Protein AF-A0A7V3F688-F1 (afdb_monomer_lite)

Sequence (132 aa):
MDDVTRRLSDMEDRLDRLENLLLDISRKLEARPAEPPQETVEGIKRWVTDFVALRLQQLVPERCEHPPEADAADGPYLEGTDVRCTEEVVHRVKRIPIPFVRQMVIQKVAEAARQDGVGRVDVAFFEKAATF

pLDDT: mean 86.23, std 12.74, range [46.78, 98.12]

Secondary structure (DSSP, 8-state):
-HHHHHHHHHHHHHHHHHHHHHHHHHHHHHTS-SS--HHHHHHHHHHHHHHHHHHHHHHS-S---PPP---GGG-PBPTTSS-BB-HHHHHHHHT--SHHHHHHHHHHHHHHHHHTT-SSB-HHHHHHHH--

Structure (mmCIF, N/CA/C/O backbone):
data_AF-A0A7V3F688-F1
#
_entry.id   AF-A0A7V3F688-F1
#
loop_
_atom_site.group_PDB
_atom_site.id
_atom_site.type_symbol
_atom_site.label_atom_id
_atom_site.label_alt_id
_atom_site.label_comp_id
_atom_site.label_asym_id
_atom_site.label_entity_id
_atom_site.label_seq_id
_atom_site.pdbx_PDB_ins_code
_atom_site.Cartn_x
_atom_site.Cartn_y
_atom_site.Cartn_z
_atom_site.occupancy
_atom_site.B_iso_or_equiv
_atom_site.auth_seq_id
_atom_site.auth_comp_id
_atom_site.auth_asym_id
_atom_site.auth_atom_id
_atom_site.pdbx_PDB_model_num
ATOM 1 N N . MET A 1 1 ? 58.482 -1.191 -36.844 1.00 61.50 1 MET A N 1
ATOM 2 C CA . MET A 1 1 ? 57.449 -0.134 -36.918 1.00 61.50 1 MET A CA 1
ATOM 3 C C . MET A 1 1 ? 56.091 -0.736 -37.250 1.00 61.50 1 MET A C 1
ATOM 5 O O . MET A 1 1 ? 55.132 -0.393 -36.580 1.00 61.50 1 MET A O 1
ATOM 9 N N . ASP A 1 2 ? 56.030 -1.701 -38.166 1.00 79.12 2 ASP A N 1
ATOM 10 C CA . ASP A 1 2 ? 54.775 -2.271 -38.686 1.00 79.12 2 ASP A CA 1
ATOM 11 C C . ASP A 1 2 ? 53.861 -2.956 -37.650 1.00 79.12 2 ASP A C 1
ATOM 13 O O . ASP A 1 2 ? 52.642 -2.844 -37.747 1.00 79.12 2 ASP A O 1
ATOM 17 N N . ASP A 1 3 ? 54.414 -3.612 -36.620 1.00 88.94 3 ASP A N 1
ATOM 18 C CA . ASP A 1 3 ? 53.612 -4.229 -35.543 1.00 88.94 3 ASP A CA 1
ATOM 19 C C . ASP A 1 3 ? 52.851 -3.188 -34.707 1.00 88.94 3 ASP A C 1
ATOM 21 O O . ASP A 1 3 ? 51.682 -3.370 -34.369 1.00 88.94 3 ASP A O 1
ATOM 25 N N . VAL A 1 4 ? 53.492 -2.049 -34.429 1.00 93.12 4 VAL A N 1
ATOM 26 C CA . VAL A 1 4 ? 52.873 -0.955 -33.672 1.00 93.12 4 VAL A CA 1
ATOM 27 C C . VAL A 1 4 ? 51.745 -0.332 -34.488 1.00 93.12 4 VAL A C 1
ATOM 29 O O . VAL A 1 4 ? 50.658 -0.137 -33.955 1.00 93.12 4 VAL A O 1
ATOM 32 N N . THR A 1 5 ? 51.959 -0.098 -35.785 1.00 94.69 5 THR A N 1
ATOM 33 C CA . THR A 1 5 ? 50.929 0.431 -36.692 1.00 94.69 5 THR A CA 1
ATOM 34 C C . THR A 1 5 ? 49.740 -0.521 -36.820 1.00 94.69 5 THR A C 1
ATOM 36 O O . THR A 1 5 ? 48.593 -0.087 -36.761 1.00 94.69 5 THR A O 1
ATOM 39 N N . ARG A 1 6 ? 49.991 -1.833 -36.917 1.00 93.56 6 ARG A N 1
ATOM 40 C CA . ARG A 1 6 ? 48.934 -2.851 -36.962 1.00 93.56 6 ARG A CA 1
ATOM 41 C C . ARG A 1 6 ? 48.110 -2.881 -35.675 1.00 93.56 6 ARG A C 1
ATOM 43 O O . ARG A 1 6 ? 46.888 -2.971 -35.734 1.00 93.56 6 ARG A O 1
ATOM 50 N N . ARG A 1 7 ? 48.767 -2.815 -34.514 1.00 95.00 7 ARG A N 1
ATOM 51 C CA . ARG A 1 7 ? 48.087 -2.784 -33.211 1.00 95.00 7 ARG A CA 1
ATOM 52 C C . ARG A 1 7 ? 47.286 -1.502 -33.013 1.00 95.00 7 ARG A C 1
ATOM 54 O O . ARG A 1 7 ? 46.213 -1.565 -32.427 1.00 95.00 7 ARG A O 1
ATOM 61 N N . LEU A 1 8 ? 47.792 -0.370 -33.504 1.00 96.19 8 LEU A N 1
ATOM 62 C CA . LEU A 1 8 ? 47.074 0.901 -33.468 1.00 96.19 8 LEU A CA 1
ATOM 63 C C . LEU A 1 8 ? 45.790 0.823 -34.305 1.00 96.19 8 LEU A C 1
ATOM 65 O O . LEU A 1 8 ? 44.722 1.124 -33.792 1.00 96.19 8 LEU A O 1
ATOM 69 N N . SER A 1 9 ? 45.888 0.305 -35.532 1.00 95.50 9 SER A N 1
ATOM 70 C CA . SER A 1 9 ? 44.741 0.133 -36.431 1.00 95.50 9 SER A CA 1
ATOM 71 C C . SER A 1 9 ? 43.690 -0.841 -35.877 1.00 95.50 9 SER A C 1
ATOM 73 O O . SER A 1 9 ? 42.502 -0.548 -35.939 1.00 95.50 9 SER A O 1
ATOM 75 N N . ASP A 1 10 ? 44.092 -1.958 -35.254 1.00 97.19 10 ASP A N 1
ATOM 76 C CA . ASP A 1 10 ? 43.136 -2.854 -34.575 1.00 97.19 10 ASP A CA 1
ATOM 77 C C . ASP A 1 10 ? 42.437 -2.162 -33.391 1.00 97.19 10 ASP A C 1
ATOM 79 O O . ASP A 1 10 ? 41.248 -2.374 -33.144 1.00 97.19 10 ASP A O 1
ATOM 83 N N . MET A 1 11 ? 43.163 -1.322 -32.646 1.00 97.31 11 MET A N 1
ATOM 84 C CA . MET A 1 11 ? 42.577 -0.548 -31.553 1.00 97.31 11 MET A CA 1
ATOM 85 C C . MET A 1 11 ? 41.602 0.518 -32.056 1.00 97.31 11 MET A C 1
ATOM 87 O O . MET A 1 11 ? 40.540 0.660 -31.454 1.00 97.31 11 MET A O 1
ATOM 91 N N . GLU A 1 12 ? 41.923 1.214 -33.145 1.00 97.19 12 GLU A N 1
ATOM 92 C CA . GLU A 1 12 ? 41.034 2.176 -33.810 1.00 97.19 12 GLU A CA 1
ATOM 93 C C . GLU A 1 12 ? 39.741 1.489 -34.270 1.00 97.19 12 GLU A C 1
ATOM 95 O O . GLU A 1 12 ? 38.658 1.879 -33.838 1.00 97.19 12 GLU A O 1
ATOM 100 N N . ASP A 1 13 ? 39.837 0.358 -34.975 1.00 97.81 13 ASP A N 1
ATOM 101 C CA . ASP A 1 13 ? 38.666 -0.418 -35.407 1.00 97.81 13 ASP A CA 1
ATOM 102 C C . ASP A 1 13 ? 37.785 -0.872 -34.227 1.00 97.81 13 ASP A C 1
ATOM 104 O O . ASP A 1 13 ? 36.559 -0.995 -34.327 1.00 97.81 13 ASP A O 1
ATOM 108 N N . ARG A 1 14 ? 38.404 -1.208 -33.090 1.00 97.69 14 ARG A N 1
ATOM 109 C CA . ARG A 1 14 ? 37.681 -1.607 -31.874 1.00 97.69 14 ARG A CA 1
ATOM 110 C C . ARG A 1 14 ? 37.012 -0.419 -31.195 1.00 97.69 14 ARG A C 1
ATOM 112 O O . ARG A 1 14 ? 35.910 -0.598 -30.675 1.00 97.69 14 ARG A O 1
ATOM 119 N N . LEU A 1 15 ? 37.656 0.744 -31.186 1.00 98.00 15 LEU A N 1
ATOM 120 C CA . LEU A 1 15 ? 37.085 1.979 -30.658 1.00 98.00 15 LEU A CA 1
ATOM 121 C C . LEU A 1 15 ? 35.888 2.416 -31.500 1.00 98.00 15 LEU A C 1
ATOM 123 O O . LEU A 1 15 ? 34.823 2.629 -30.926 1.00 98.00 15 LEU A O 1
ATOM 127 N N . ASP A 1 16 ? 36.002 2.386 -32.826 1.00 97.94 16 ASP A N 1
ATOM 128 C CA . ASP A 1 16 ? 34.902 2.706 -33.741 1.00 97.94 16 ASP A CA 1
ATOM 129 C C . ASP A 1 16 ? 33.698 1.782 -33.519 1.00 97.94 16 ASP A C 1
ATOM 131 O O . ASP A 1 16 ? 32.541 2.210 -33.491 1.00 97.94 16 ASP A O 1
ATOM 135 N N . ARG A 1 17 ? 33.939 0.482 -33.309 1.00 97.75 17 ARG A N 1
ATOM 136 C CA . ARG A 1 17 ? 32.865 -0.470 -32.980 1.00 97.75 17 ARG A CA 1
ATOM 137 C C . ARG A 1 17 ? 32.192 -0.151 -31.647 1.00 97.75 17 ARG A C 1
ATOM 139 O O . ARG A 1 17 ? 30.968 -0.245 -31.553 1.00 97.75 17 ARG A O 1
ATOM 146 N N . LEU A 1 18 ? 32.969 0.195 -30.621 1.00 98.12 18 LEU A N 1
ATOM 147 C CA . LEU A 1 18 ? 32.430 0.545 -29.306 1.00 98.12 18 LEU A CA 1
ATOM 148 C C . LEU A 1 18 ? 31.652 1.857 -29.345 1.00 98.12 18 LEU A C 1
ATOM 150 O O . LEU A 1 18 ? 30.573 1.923 -28.765 1.00 98.12 18 LEU A O 1
ATOM 154 N N . GLU A 1 19 ? 32.153 2.865 -30.052 1.00 98.06 19 GLU A N 1
ATOM 155 C CA . GLU A 1 19 ? 31.466 4.141 -30.233 1.00 98.06 19 GLU A CA 1
ATOM 156 C C . GLU A 1 19 ? 30.111 3.936 -30.914 1.00 98.06 19 GLU A C 1
ATOM 158 O O . GLU A 1 19 ? 29.081 4.367 -30.395 1.00 98.06 19 GLU A O 1
ATOM 163 N N . ASN A 1 20 ? 30.079 3.176 -32.010 1.00 98.00 20 ASN A N 1
ATOM 164 C CA . ASN A 1 20 ? 28.834 2.859 -32.706 1.00 98.00 20 ASN A CA 1
ATOM 165 C C . ASN A 1 20 ? 27.833 2.109 -31.815 1.00 98.00 20 ASN A C 1
ATOM 167 O O . ASN A 1 20 ? 26.631 2.386 -31.855 1.00 98.00 20 ASN A O 1
ATOM 171 N N . LEU A 1 21 ? 28.316 1.180 -30.987 1.00 98.12 21 LEU A N 1
ATOM 172 C CA . LEU A 1 21 ? 27.479 0.427 -30.057 1.00 98.12 21 LEU A CA 1
ATOM 173 C C . LEU A 1 21 ? 26.940 1.323 -28.935 1.00 98.12 21 LEU A C 1
ATOM 175 O O . LEU A 1 21 ? 25.764 1.229 -28.589 1.00 98.12 21 LEU A O 1
ATOM 179 N N . LEU A 1 22 ? 27.760 2.227 -28.397 1.00 97.50 22 LEU A N 1
ATOM 180 C CA . LEU A 1 22 ? 27.330 3.193 -27.387 1.00 97.50 22 LEU A CA 1
ATOM 181 C C . LEU A 1 22 ? 26.293 4.169 -27.948 1.00 97.50 22 LEU A C 1
ATOM 183 O O . LEU A 1 22 ? 25.280 4.411 -27.296 1.00 97.50 22 LEU A O 1
ATOM 187 N N . LEU A 1 23 ? 26.489 4.669 -29.169 1.00 97.31 23 LEU A N 1
ATOM 188 C CA . LEU A 1 23 ? 25.520 5.531 -29.850 1.00 97.31 23 LEU A CA 1
ATOM 189 C C . LEU A 1 23 ? 24.200 4.805 -30.141 1.00 97.31 23 LEU A C 1
ATOM 191 O O . LEU A 1 23 ? 23.128 5.408 -30.080 1.00 97.31 23 LEU A O 1
ATOM 195 N N . ASP A 1 24 ? 24.246 3.516 -30.473 1.00 97.06 24 ASP A N 1
ATOM 196 C CA . ASP A 1 24 ? 23.046 2.693 -30.644 1.00 97.06 24 ASP A CA 1
ATOM 197 C C . ASP A 1 24 ? 22.304 2.470 -29.316 1.00 97.06 24 ASP A C 1
ATOM 199 O O . ASP A 1 24 ? 21.087 2.646 -29.252 1.00 97.06 24 ASP A O 1
ATOM 203 N N . ILE A 1 25 ? 23.024 2.164 -28.232 1.00 96.44 25 ILE A N 1
ATOM 204 C CA . ILE A 1 25 ? 22.427 2.016 -26.897 1.00 96.44 25 ILE A CA 1
ATOM 205 C C . ILE A 1 25 ? 21.836 3.341 -26.410 1.00 96.44 25 ILE A C 1
ATOM 207 O O . ILE A 1 25 ? 20.708 3.337 -25.921 1.00 96.44 25 ILE A O 1
ATOM 211 N N . SER A 1 26 ? 22.546 4.464 -26.576 1.00 94.62 26 SER A N 1
ATOM 212 C CA . SER A 1 26 ? 22.049 5.790 -26.181 1.00 94.62 26 SER A CA 1
ATOM 213 C C . SER A 1 26 ? 20.735 6.095 -26.884 1.00 94.62 26 SER A C 1
ATOM 215 O O . SER A 1 26 ? 19.734 6.365 -26.226 1.00 94.62 26 SER A O 1
ATOM 217 N N . ARG A 1 27 ? 20.690 5.921 -28.212 1.00 94.94 27 ARG A N 1
ATOM 218 C CA . ARG A 1 27 ? 19.465 6.135 -28.993 1.00 94.94 27 ARG A CA 1
ATOM 219 C C . ARG A 1 27 ? 18.327 5.221 -28.549 1.00 94.94 27 ARG A C 1
ATOM 221 O O . ARG A 1 27 ? 17.191 5.670 -28.467 1.00 94.94 27 ARG A O 1
ATOM 228 N N . LYS A 1 28 ? 18.606 3.952 -28.239 1.00 93.44 28 LYS A N 1
ATOM 229 C CA . LYS A 1 28 ? 17.589 3.009 -27.740 1.00 93.44 28 LYS A CA 1
ATOM 230 C C . LYS A 1 28 ? 17.061 3.384 -26.357 1.00 93.44 28 LYS A C 1
ATOM 232 O O . LYS A 1 28 ? 15.881 3.175 -26.089 1.00 93.44 28 LYS A O 1
ATOM 237 N N . LEU A 1 29 ? 17.916 3.917 -25.486 1.00 89.19 29 LEU A N 1
ATOM 238 C CA . LEU A 1 29 ? 17.524 4.394 -24.162 1.00 89.19 29 LEU A CA 1
ATOM 239 C C . LEU A 1 29 ? 16.717 5.693 -24.248 1.00 89.19 29 LEU A C 1
ATOM 241 O O . LEU A 1 29 ? 15.707 5.806 -23.565 1.00 89.19 29 LEU A O 1
ATOM 245 N N . GLU A 1 30 ? 17.110 6.624 -25.115 1.00 88.69 30 GLU A N 1
ATOM 246 C CA . GLU A 1 30 ? 16.381 7.874 -25.374 1.00 88.69 30 GLU A CA 1
ATOM 247 C C . GLU A 1 30 ? 15.027 7.630 -26.051 1.00 88.69 30 GLU A C 1
ATOM 249 O O . GLU A 1 30 ? 14.046 8.300 -25.742 1.00 88.69 30 GLU A O 1
ATOM 254 N N . ALA A 1 31 ? 14.949 6.644 -26.949 1.00 86.38 31 ALA A N 1
ATOM 255 C CA . ALA A 1 31 ? 13.709 6.255 -27.617 1.00 86.38 31 ALA A CA 1
ATOM 256 C C . ALA A 1 31 ? 12.758 5.451 -26.715 1.00 86.38 31 ALA A C 1
ATOM 258 O O . ALA A 1 31 ? 11.614 5.192 -27.099 1.00 86.38 31 ALA A O 1
ATOM 259 N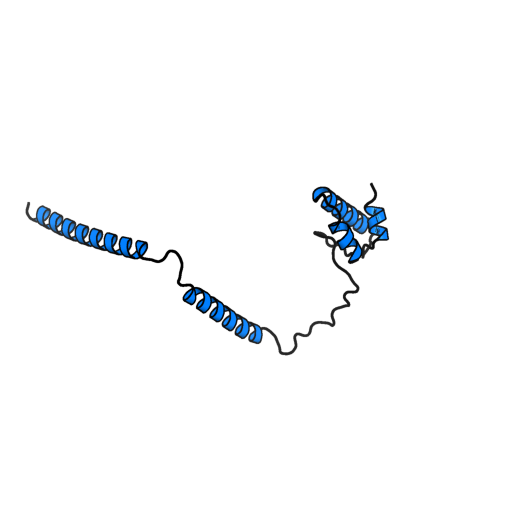 N . ARG A 1 32 ? 13.209 5.019 -25.529 1.00 81.00 32 ARG A N 1
ATOM 260 C CA . ARG A 1 32 ? 12.354 4.301 -24.587 1.00 81.00 32 ARG A CA 1
ATOM 261 C C . ARG A 1 32 ? 11.320 5.283 -24.021 1.00 81.00 32 ARG A C 1
ATOM 263 O O . ARG A 1 32 ? 11.707 6.310 -23.468 1.00 81.00 32 ARG A O 1
ATOM 270 N N . PRO A 1 33 ? 10.015 4.977 -24.101 1.00 75.56 33 PRO A N 1
ATOM 271 C CA . PRO A 1 33 ? 9.003 5.840 -23.510 1.00 75.56 33 PRO A CA 1
ATOM 272 C C . PRO A 1 33 ? 9.223 5.940 -21.993 1.00 75.56 33 PRO A C 1
ATOM 274 O O . PRO A 1 33 ? 9.496 4.934 -21.331 1.00 75.56 33 PRO A O 1
ATOM 277 N N . ALA A 1 34 ? 9.127 7.164 -21.462 1.00 74.44 34 ALA A N 1
ATOM 278 C CA . ALA A 1 34 ? 9.343 7.471 -20.045 1.00 74.44 34 ALA A CA 1
ATOM 279 C C . ALA A 1 34 ? 8.386 6.698 -19.123 1.00 74.44 34 ALA A C 1
ATOM 281 O O . ALA A 1 34 ? 8.737 6.366 -17.993 1.00 74.44 34 ALA A O 1
ATOM 28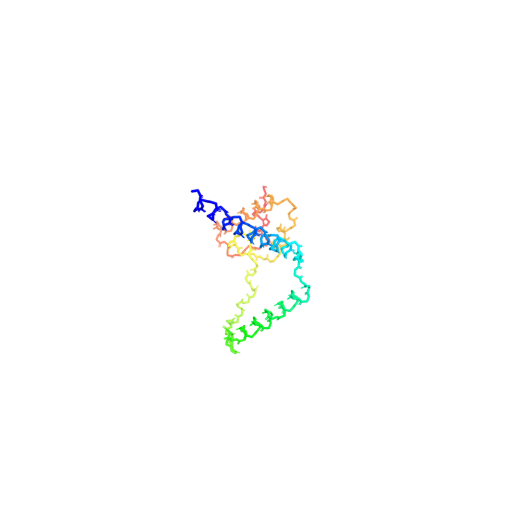2 N N . GLU A 1 35 ? 7.205 6.356 -19.639 1.00 78.69 35 GLU A N 1
ATOM 283 C CA . GLU A 1 35 ? 6.210 5.543 -18.957 1.00 78.69 35 GLU A CA 1
ATOM 284 C C . GLU A 1 35 ? 5.859 4.309 -19.800 1.00 78.69 35 GLU A C 1
ATOM 286 O O . GLU A 1 35 ? 5.808 4.385 -21.033 1.00 78.69 35 GLU A O 1
ATOM 291 N N . PRO A 1 36 ? 5.633 3.147 -19.162 1.00 81.56 36 PRO A N 1
ATOM 292 C CA . PRO A 1 36 ? 5.137 1.976 -19.867 1.00 81.56 36 PRO A CA 1
ATOM 293 C C . PRO A 1 36 ? 3.757 2.272 -20.480 1.00 81.56 36 PRO A C 1
ATOM 295 O O . PRO A 1 36 ? 2.984 3.038 -19.902 1.00 81.56 36 PRO A O 1
ATOM 298 N N . PRO A 1 37 ? 3.400 1.634 -21.609 1.00 88.00 37 PRO A N 1
ATOM 299 C CA . PRO A 1 37 ? 2.064 1.755 -22.175 1.00 88.00 37 PRO A CA 1
ATOM 300 C C . PRO A 1 37 ? 0.997 1.440 -21.126 1.00 88.00 37 PRO A C 1
ATOM 302 O O . PRO A 1 37 ? 1.107 0.450 -20.397 1.00 88.00 37 PRO A O 1
ATOM 305 N N . GLN A 1 38 ? -0.051 2.260 -21.067 1.00 87.50 38 GLN A N 1
ATOM 306 C CA . GLN A 1 38 ? -1.125 2.103 -20.084 1.00 87.50 38 GLN A CA 1
ATOM 307 C C . GLN A 1 38 ? -1.792 0.721 -20.179 1.00 87.50 38 GLN A C 1
ATOM 309 O O . GLN A 1 38 ? -2.138 0.129 -19.162 1.00 87.50 38 GLN A O 1
ATOM 314 N N . GLU A 1 39 ? -1.869 0.153 -21.384 1.00 90.38 39 GLU A N 1
ATOM 315 C CA . GLU A 1 39 ? -2.330 -1.218 -21.622 1.00 90.38 39 GLU A CA 1
ATOM 316 C C . GLU A 1 39 ? -1.491 -2.267 -20.872 1.00 90.38 39 GLU A C 1
ATOM 318 O O . GLU A 1 39 ? -2.045 -3.182 -20.263 1.00 90.38 39 GLU A O 1
ATOM 323 N N . THR A 1 40 ? -0.164 -2.110 -20.840 1.00 91.19 40 THR A N 1
ATOM 324 C CA . THR A 1 40 ? 0.737 -2.994 -20.087 1.00 91.19 40 THR A CA 1
ATOM 325 C C . THR A 1 40 ? 0.474 -2.891 -18.588 1.00 91.19 40 THR A C 1
ATOM 327 O O . THR A 1 40 ? 0.432 -3.906 -17.895 1.00 91.19 40 THR A O 1
ATOM 330 N N . VAL A 1 41 ? 0.266 -1.673 -18.080 1.00 92.94 41 VAL A N 1
ATOM 331 C CA . VAL A 1 41 ? -0.024 -1.434 -16.658 1.00 92.94 41 VAL A CA 1
ATOM 332 C C . VAL A 1 41 ? -1.352 -2.076 -16.256 1.00 92.94 41 VAL A C 1
ATOM 334 O O . VAL A 1 41 ? -1.410 -2.787 -15.254 1.00 92.94 41 VAL A O 1
ATOM 337 N N . GLU A 1 42 ? -2.405 -1.877 -17.047 1.00 94.50 42 GLU A N 1
ATOM 338 C CA . GLU A 1 42 ? -3.717 -2.480 -16.792 1.00 94.50 42 GLU A CA 1
ATOM 339 C C . GLU A 1 42 ? -3.687 -4.008 -16.937 1.00 94.50 42 GLU A C 1
ATOM 341 O O . GLU A 1 42 ? -4.290 -4.726 -16.135 1.00 94.50 42 GLU A O 1
ATOM 346 N N . GLY A 1 43 ? -2.909 -4.528 -17.890 1.00 96.06 43 GLY A N 1
ATOM 347 C CA . GLY A 1 43 ? -2.657 -5.960 -18.033 1.00 96.06 43 GLY A CA 1
ATOM 348 C C . GLY A 1 43 ? -2.013 -6.572 -16.787 1.00 96.06 43 GLY A C 1
ATOM 349 O O . GLY A 1 43 ? -2.475 -7.609 -16.309 1.00 96.06 43 GLY A O 1
ATOM 350 N N . ILE A 1 44 ? -0.999 -5.905 -16.223 1.00 95.19 44 ILE A N 1
ATOM 351 C CA . ILE A 1 44 ? -0.332 -6.340 -14.987 1.00 95.19 44 ILE A CA 1
ATOM 352 C C . ILE A 1 44 ? -1.295 -6.284 -13.802 1.00 95.19 44 ILE A C 1
ATOM 354 O O . ILE A 1 44 ? -1.368 -7.250 -13.048 1.00 95.19 44 ILE A O 1
ATOM 358 N N . LYS A 1 45 ? -2.056 -5.194 -13.638 1.00 95.38 45 LYS A N 1
ATOM 359 C CA . LYS A 1 45 ? -3.037 -5.071 -12.547 1.00 95.38 45 LYS A CA 1
ATOM 360 C C . LYS A 1 45 ? -4.033 -6.221 -12.570 1.00 95.38 45 LYS A C 1
ATOM 362 O O . LYS A 1 45 ? -4.189 -6.897 -11.559 1.00 95.38 45 LYS A O 1
ATOM 367 N N . ARG A 1 46 ? -4.638 -6.483 -13.733 1.00 96.62 46 ARG A N 1
ATOM 368 C CA . ARG A 1 46 ? -5.580 -7.593 -13.912 1.00 96.62 46 ARG A CA 1
ATOM 369 C C . ARG A 1 46 ? -4.941 -8.930 -13.551 1.00 96.62 46 ARG A C 1
ATOM 371 O O . ARG A 1 46 ? -5.508 -9.677 -12.766 1.00 96.62 46 ARG A O 1
ATOM 378 N N . TRP A 1 47 ? -3.736 -9.192 -14.055 1.00 97.38 47 TRP A N 1
ATOM 379 C CA . TRP A 1 47 ? -3.024 -10.431 -13.752 1.00 97.38 47 TRP A CA 1
ATOM 380 C C . TRP A 1 47 ? -2.743 -10.603 -12.251 1.00 97.38 47 TRP A C 1
ATOM 382 O O . TRP A 1 47 ? -2.965 -11.684 -11.709 1.00 97.38 47 TRP A O 1
ATOM 392 N N . VAL A 1 48 ? -2.301 -9.545 -11.561 1.00 97.31 48 VAL A N 1
ATOM 393 C CA . VAL A 1 48 ? -2.074 -9.581 -10.107 1.00 97.31 48 VAL A CA 1
ATOM 394 C C . VAL A 1 48 ? -3.381 -9.843 -9.366 1.00 97.31 48 VAL A C 1
ATOM 396 O O . VAL A 1 48 ? -3.402 -10.671 -8.458 1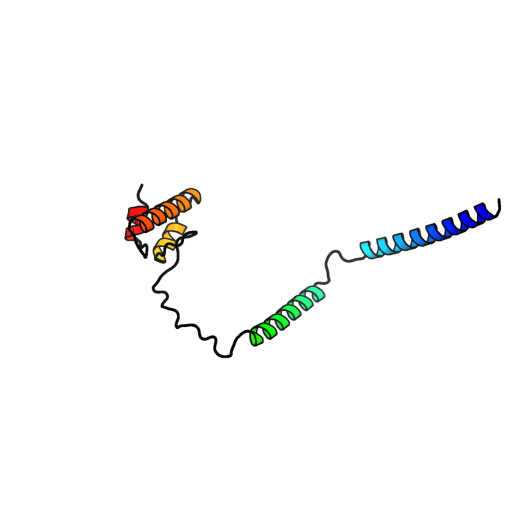.00 97.31 48 VAL A O 1
ATOM 399 N N . THR A 1 49 ? -4.470 -9.176 -9.752 1.00 96.06 49 THR A N 1
ATOM 400 C CA . THR A 1 49 ? -5.791 -9.387 -9.150 1.00 96.06 49 THR A CA 1
ATOM 401 C C . THR A 1 49 ? -6.247 -10.834 -9.305 1.00 96.06 49 THR A C 1
ATOM 403 O O . THR A 1 49 ? -6.609 -11.457 -8.308 1.00 96.06 49 THR A O 1
ATOM 406 N N . ASP A 1 50 ? -6.157 -11.394 -10.512 1.00 93.94 50 ASP A N 1
ATOM 407 C CA . ASP A 1 50 ? -6.553 -12.776 -10.793 1.00 93.94 50 ASP A CA 1
ATOM 408 C C . ASP A 1 50 ? -5.693 -13.775 -10.004 1.00 93.94 50 ASP A C 1
ATOM 410 O O . ASP A 1 50 ? -6.203 -14.720 -9.397 1.00 93.94 50 ASP A O 1
ATOM 414 N N . PHE A 1 51 ? -4.379 -13.543 -9.955 1.00 93.94 51 PHE A N 1
ATOM 415 C CA . PHE A 1 51 ? -3.443 -14.387 -9.219 1.00 93.94 51 PHE A CA 1
ATOM 416 C C . PHE A 1 51 ? -3.702 -14.364 -7.708 1.00 93.94 51 PHE A C 1
ATOM 418 O O . PHE A 1 51 ? -3.742 -15.418 -7.070 1.00 93.94 51 PHE A O 1
ATOM 425 N N . VAL A 1 52 ? -3.889 -13.179 -7.121 1.00 93.69 52 VAL A N 1
ATOM 426 C CA . VAL A 1 52 ? -4.172 -13.035 -5.687 1.00 93.69 52 VAL A CA 1
ATOM 427 C C . VAL A 1 52 ? -5.531 -13.640 -5.348 1.00 93.69 52 VAL A C 1
ATOM 429 O O . VAL A 1 52 ? -5.624 -14.369 -4.364 1.00 93.69 52 VAL A O 1
ATOM 432 N N . ALA A 1 53 ? -6.560 -13.421 -6.171 1.00 87.62 53 ALA A N 1
ATOM 433 C CA . ALA A 1 53 ? -7.874 -14.028 -5.978 1.00 87.62 53 ALA A CA 1
ATOM 434 C C . ALA A 1 53 ? -7.793 -15.564 -5.965 1.00 87.62 53 ALA A C 1
ATOM 436 O O . ALA A 1 53 ? -8.293 -16.200 -5.036 1.00 87.62 53 ALA A O 1
ATOM 437 N N . LEU A 1 54 ? -7.086 -16.154 -6.935 1.00 88.25 54 LEU A N 1
ATOM 438 C CA . LEU A 1 54 ? -6.853 -17.598 -6.995 1.00 88.25 54 LEU A CA 1
ATOM 439 C C . LEU A 1 54 ? -6.101 -18.112 -5.759 1.00 88.25 54 LEU A C 1
ATOM 441 O O . LEU A 1 54 ? -6.411 -19.179 -5.232 1.00 88.25 54 LEU A O 1
ATOM 445 N N . ARG A 1 55 ? -5.097 -17.370 -5.282 1.00 84.94 55 ARG A N 1
ATOM 446 C CA . ARG A 1 55 ? -4.301 -17.769 -4.114 1.00 84.94 55 ARG A CA 1
ATOM 447 C C . ARG A 1 55 ? -5.055 -17.636 -2.798 1.00 84.94 55 ARG A C 1
ATOM 449 O O . ARG A 1 55 ? -4.897 -18.499 -1.942 1.00 84.94 55 ARG A O 1
ATOM 456 N N . LEU A 1 56 ? -5.885 -16.611 -2.636 1.00 79.31 56 LEU A N 1
ATOM 457 C CA . LEU A 1 56 ? -6.711 -16.440 -1.440 1.00 79.31 56 LEU A CA 1
ATOM 458 C C . LEU A 1 56 ? -7.710 -17.590 -1.283 1.00 79.31 56 LEU A C 1
ATOM 460 O O . LEU A 1 56 ? -7.871 -18.097 -0.178 1.00 79.31 56 LEU A O 1
ATOM 464 N N . GLN A 1 57 ? -8.289 -18.077 -2.385 1.00 70.81 57 GLN A N 1
ATOM 465 C CA . GLN A 1 57 ? -9.154 -19.265 -2.370 1.00 70.81 57 GLN A CA 1
ATOM 466 C C . GLN A 1 57 ? -8.429 -20.528 -1.878 1.00 70.81 57 GLN A C 1
ATOM 468 O O . GLN A 1 57 ? -9.057 -21.418 -1.321 1.00 70.81 57 GLN A O 1
ATOM 473 N N . GLN A 1 58 ? -7.107 -20.614 -2.053 1.00 69.06 58 GLN A N 1
ATOM 474 C CA . GLN A 1 58 ? -6.302 -21.757 -1.602 1.00 69.06 58 GLN A CA 1
ATOM 475 C C . GLN A 1 58 ? -5.863 -21.651 -0.134 1.00 69.06 58 GLN A C 1
ATOM 477 O O . GLN A 1 58 ? -5.443 -22.650 0.445 1.00 69.06 58 GLN A O 1
ATOM 482 N N . LEU A 1 59 ? -5.909 -20.451 0.454 1.00 67.31 59 LEU A N 1
ATOM 483 C CA . LEU A 1 59 ? -5.435 -20.179 1.815 1.00 67.31 59 LEU A CA 1
ATOM 484 C C . LEU A 1 59 ? -6.564 -20.149 2.854 1.00 67.31 59 LEU A C 1
ATOM 486 O O . LEU A 1 59 ? -6.279 -20.123 4.050 1.00 67.31 59 LEU A O 1
ATOM 490 N N . VAL A 1 60 ? -7.827 -20.172 2.419 1.00 59.12 60 VAL A N 1
ATOM 491 C CA . VAL A 1 60 ? -8.999 -20.164 3.299 1.00 59.12 60 VAL A CA 1
ATOM 492 C C . VAL A 1 60 ? -9.643 -21.553 3.282 1.00 59.12 60 VAL A C 1
ATOM 494 O O . VAL A 1 60 ? -10.155 -21.970 2.245 1.00 59.12 60 VAL A O 1
ATOM 497 N N . PRO A 1 61 ? -9.639 -22.298 4.401 1.00 65.00 61 PRO A N 1
ATOM 498 C CA . PRO A 1 61 ? -10.490 -23.474 4.538 1.00 65.00 61 PRO A CA 1
ATOM 499 C C . PRO A 1 61 ? -11.960 -23.081 4.317 1.00 65.00 61 PRO A C 1
ATOM 501 O O . PRO A 1 61 ? -12.374 -22.028 4.795 1.00 65.00 61 PRO A O 1
ATOM 504 N N . GLU A 1 62 ? -12.768 -23.947 3.691 1.00 61.91 62 GLU A N 1
ATOM 505 C CA . GLU A 1 62 ? -14.227 -23.780 3.453 1.00 61.91 62 GLU A CA 1
ATOM 506 C C . GLU A 1 62 ? -15.040 -23.368 4.704 1.00 61.91 62 GLU A C 1
ATOM 508 O O . GLU A 1 62 ? -16.193 -22.951 4.616 1.00 61.91 62 GLU A O 1
ATOM 513 N N . ARG A 1 63 ? -14.443 -23.482 5.896 1.00 55.00 63 ARG A N 1
ATOM 514 C CA . ARG A 1 63 ? -14.937 -22.920 7.150 1.00 55.00 63 ARG A CA 1
ATOM 515 C C . ARG A 1 63 ? -13.779 -22.248 7.878 1.00 55.00 63 ARG A C 1
ATOM 517 O O . ARG A 1 63 ? -13.037 -22.903 8.606 1.00 55.00 63 ARG A O 1
ATOM 524 N N . CYS A 1 64 ? -13.620 -20.943 7.685 1.00 62.44 64 CYS A N 1
ATOM 525 C CA . CYS A 1 64 ? -12.892 -20.137 8.655 1.00 62.44 64 CYS A CA 1
ATOM 526 C C . CYS A 1 64 ? -13.752 -20.127 9.928 1.00 62.44 64 CYS A C 1
ATOM 528 O O . CYS A 1 64 ? -14.785 -19.461 9.985 1.00 62.44 64 CYS A O 1
ATOM 530 N N . GLU A 1 65 ? -13.400 -20.976 10.896 1.00 59.16 65 GLU A N 1
ATOM 531 C CA . GLU A 1 65 ? -14.074 -21.070 12.189 1.00 59.16 65 GLU A CA 1
ATOM 532 C C . GLU A 1 65 ? -13.663 -19.850 13.014 1.00 59.16 65 GLU A C 1
ATOM 534 O O . GLU A 1 65 ? -12.766 -19.888 13.855 1.00 59.16 65 GLU A O 1
ATOM 539 N N . HIS A 1 66 ? -14.273 -18.713 12.694 1.00 59.59 66 HIS A N 1
ATOM 540 C CA . HIS A 1 66 ? -14.232 -17.573 13.582 1.00 59.59 66 HIS A CA 1
ATOM 541 C C . HIS A 1 66 ? -15.001 -17.988 14.837 1.00 59.59 66 HIS A C 1
ATOM 543 O O . HIS A 1 66 ? -16.148 -18.438 14.710 1.00 59.59 66 HIS A O 1
ATOM 549 N N . PRO A 1 67 ? -14.418 -17.866 16.046 1.00 62.78 67 PRO A N 1
ATOM 550 C CA . PRO A 1 67 ? -15.253 -17.858 17.236 1.00 62.78 67 PRO A CA 1
ATOM 551 C C . PRO A 1 67 ? -16.371 -16.836 16.986 1.00 62.78 67 PRO A C 1
ATOM 553 O O . PRO A 1 67 ? -16.089 -15.827 16.324 1.00 62.78 67 PRO A O 1
ATOM 556 N N . PRO A 1 68 ? -17.620 -17.093 17.433 1.00 54.66 68 PRO A N 1
ATOM 557 C CA . PRO A 1 68 ? -18.664 -16.079 17.339 1.00 54.66 68 PRO A CA 1
ATOM 558 C C . PRO A 1 68 ? -18.030 -14.806 17.868 1.00 54.66 68 PRO A C 1
ATOM 560 O O . PRO A 1 68 ? -17.431 -14.878 18.945 1.00 54.66 68 PRO A O 1
ATOM 563 N N . GLU A 1 69 ? -18.019 -13.739 17.056 1.00 51.12 69 GLU A N 1
ATOM 564 C CA . GLU A 1 69 ? -17.482 -12.446 17.468 1.00 51.12 69 GLU A CA 1
ATOM 565 C C . GLU A 1 69 ? -17.998 -12.240 18.880 1.00 51.12 69 GLU A C 1
ATOM 567 O O . GLU A 1 69 ? -19.207 -12.103 19.074 1.00 51.12 69 GLU A O 1
ATOM 572 N N . ALA A 1 70 ? -17.101 -12.379 19.869 1.00 51.09 70 ALA A N 1
ATOM 573 C CA . ALA A 1 70 ? -17.430 -12.024 21.230 1.00 51.09 70 ALA A CA 1
ATOM 574 C C . ALA A 1 70 ? -17.926 -10.610 21.058 1.00 51.09 70 ALA A C 1
ATOM 576 O O . ALA A 1 70 ? -17.187 -9.813 20.470 1.00 51.09 70 ALA A O 1
ATOM 577 N N . ASP A 1 71 ? -19.206 -10.415 21.373 1.00 46.78 71 ASP A N 1
ATOM 578 C CA . ASP A 1 71 ? -19.985 -9.276 20.934 1.00 46.78 71 ASP A CA 1
ATOM 579 C C . ASP A 1 71 ? -19.103 -8.030 20.868 1.00 46.78 71 ASP A C 1
ATOM 581 O O . ASP A 1 71 ? -18.275 -7.791 21.756 1.00 46.78 71 ASP A O 1
ATOM 585 N N . ALA A 1 72 ? -19.356 -7.149 19.907 1.00 51.34 72 ALA A N 1
ATOM 586 C CA . ALA A 1 72 ? -18.893 -5.762 19.940 1.00 51.34 72 ALA A CA 1
ATOM 587 C C . ALA A 1 72 ? -19.286 -4.993 21.245 1.00 51.34 72 ALA A C 1
ATOM 589 O O . ALA A 1 72 ? -19.248 -3.766 21.296 1.00 51.34 72 ALA A O 1
ATOM 590 N N . ALA A 1 73 ? -19.661 -5.695 22.318 1.00 54.25 73 ALA A N 1
ATOM 591 C CA . ALA A 1 73 ? -19.815 -5.296 23.699 1.00 54.25 73 ALA A CA 1
ATOM 592 C C . ALA A 1 73 ? -18.583 -4.602 24.299 1.00 54.25 73 ALA A C 1
ATOM 594 O O . ALA A 1 73 ? -18.769 -3.821 25.232 1.00 54.25 73 ALA A O 1
ATOM 595 N N . ASP A 1 74 ? -17.367 -4.803 23.777 1.00 61.56 74 ASP A N 1
ATOM 596 C CA . ASP A 1 74 ? -16.146 -4.248 24.388 1.00 61.56 74 ASP A CA 1
ATOM 597 C C . ASP A 1 74 ? -15.723 -2.849 23.899 1.00 61.56 74 ASP A C 1
ATOM 599 O O . ASP A 1 74 ? -14.924 -2.192 24.568 1.00 61.56 74 ASP A O 1
ATOM 603 N N . GLY A 1 75 ? -16.329 -2.332 22.822 1.00 71.44 75 GLY A N 1
ATOM 604 C CA . GLY A 1 75 ? -16.086 -0.973 22.316 1.00 71.44 75 GLY A CA 1
ATOM 605 C C . GLY A 1 75 ? -14.666 -0.714 21.770 1.00 71.44 75 GLY A C 1
ATOM 606 O O . GLY A 1 75 ? -13.784 -1.570 21.857 1.00 71.44 75 GLY A O 1
ATOM 607 N N . PRO A 1 76 ? -14.433 0.455 21.147 1.00 86.00 76 PRO A N 1
ATOM 608 C CA . PRO A 1 76 ? -13.126 0.825 20.600 1.00 86.00 76 PRO A CA 1
ATOM 609 C C . PRO A 1 76 ? -12.083 1.118 21.691 1.00 86.00 76 PRO A C 1
ATOM 611 O O . PRO A 1 76 ? -12.411 1.442 22.831 1.00 86.00 76 PRO A O 1
ATOM 614 N N . TYR A 1 77 ? -10.802 1.074 21.328 1.00 89.75 77 TYR A N 1
ATOM 615 C CA . TYR A 1 77 ? -9.707 1.530 22.191 1.00 89.75 77 TYR A CA 1
ATOM 616 C C . TYR A 1 77 ? -9.470 3.037 22.036 1.00 89.75 77 TYR A C 1
ATOM 618 O O . TYR A 1 77 ? -9.661 3.602 20.955 1.00 89.75 77 TYR A O 1
ATOM 626 N N . LEU A 1 78 ? -9.020 3.685 23.112 1.00 87.25 78 LEU A N 1
ATOM 627 C CA . LEU A 1 78 ? -8.508 5.053 23.059 1.00 87.25 78 LEU A CA 1
ATOM 628 C C . LEU A 1 78 ? -7.252 5.100 22.172 1.00 87.25 78 LEU A C 1
ATOM 630 O O . LEU A 1 78 ? -6.363 4.255 22.289 1.00 87.25 78 LEU A O 1
ATOM 634 N N . GLU A 1 79 ? -7.182 6.094 21.286 1.00 86.00 79 GLU A N 1
ATOM 635 C CA . GLU A 1 79 ? -6.144 6.212 20.253 1.00 86.00 79 GLU A CA 1
ATOM 636 C C . GLU A 1 79 ? -4.724 6.124 20.843 1.00 86.00 79 GLU A C 1
ATOM 638 O O . GLU A 1 79 ? -4.342 6.916 21.698 1.00 86.00 79 GLU A O 1
ATOM 643 N N . GLY A 1 80 ? -3.931 5.150 20.386 1.00 85.94 80 GLY A N 1
ATOM 644 C CA . GLY A 1 80 ? -2.549 4.966 20.846 1.00 85.94 80 GLY A CA 1
ATOM 645 C C . GLY A 1 80 ? -2.398 4.343 22.240 1.00 85.94 80 GLY A C 1
ATOM 646 O O . GLY A 1 80 ? -1.303 4.391 22.795 1.00 85.94 80 GLY A O 1
ATOM 647 N N . THR A 1 81 ? -3.459 3.756 22.804 1.00 86.25 81 THR A N 1
ATOM 648 C CA . THR A 1 81 ? -3.441 3.107 24.127 1.00 86.25 81 THR A CA 1
ATOM 649 C C . THR A 1 81 ? -4.135 1.740 24.103 1.00 86.25 81 THR A C 1
ATOM 651 O O . THR A 1 81 ? -4.859 1.414 23.164 1.00 86.25 81 THR A O 1
ATOM 654 N N . ASP A 1 82 ? -3.930 0.945 25.151 1.00 87.00 82 ASP A N 1
ATOM 655 C CA . ASP A 1 82 ? -4.588 -0.344 25.404 1.00 87.00 82 ASP A CA 1
ATOM 656 C C . ASP A 1 82 ? -5.889 -0.210 26.222 1.00 87.00 82 ASP A C 1
ATOM 658 O O . ASP A 1 82 ? -6.502 -1.207 26.609 1.00 87.00 82 ASP A O 1
ATOM 662 N N . VAL A 1 83 ? -6.350 1.021 26.462 1.00 88.25 83 VAL A N 1
ATOM 663 C CA . VAL A 1 83 ? -7.534 1.309 27.278 1.00 88.25 83 VAL A CA 1
ATOM 664 C C . VAL A 1 83 ? -8.800 1.241 26.427 1.00 88.25 83 VAL A C 1
ATOM 666 O O . VAL A 1 83 ? -8.966 2.002 25.471 1.00 88.25 83 VAL A O 1
ATOM 669 N N . ARG A 1 84 ? -9.724 0.346 26.794 1.00 90.94 84 ARG A N 1
ATOM 670 C CA . ARG A 1 84 ? -11.039 0.220 26.144 1.00 90.94 84 ARG A CA 1
ATOM 671 C C . ARG A 1 84 ? -11.944 1.385 26.514 1.00 90.94 84 ARG A C 1
ATOM 673 O O . ARG A 1 84 ? -11.953 1.831 27.661 1.00 90.94 84 ARG A O 1
ATOM 680 N N . CYS A 1 85 ? -12.756 1.849 25.572 1.00 90.19 85 CYS A N 1
ATOM 681 C CA . CYS A 1 85 ? -13.704 2.933 25.791 1.00 90.19 85 CYS A CA 1
ATOM 682 C C . CYS A 1 85 ? -15.009 2.740 25.008 1.00 90.19 85 CYS A C 1
ATOM 684 O O . CYS A 1 85 ? -15.163 1.823 24.202 1.00 90.19 85 CYS A O 1
ATOM 686 N N . THR A 1 86 ? -16.011 3.566 25.296 1.00 91.50 86 THR A N 1
ATOM 687 C CA . THR A 1 86 ? -17.241 3.604 24.497 1.00 91.50 86 THR A CA 1
ATOM 688 C C . THR A 1 86 ? -17.034 4.403 23.205 1.00 91.50 86 THR A C 1
ATOM 690 O O . THR A 1 86 ? -16.195 5.300 23.138 1.00 91.50 86 THR A O 1
ATOM 693 N N . GLU A 1 87 ? -17.839 4.127 22.174 1.00 89.88 87 GLU A N 1
ATOM 694 C CA . GLU A 1 87 ? -17.795 4.874 20.903 1.00 89.88 87 GLU A CA 1
ATOM 695 C C . GLU A 1 87 ? -18.011 6.385 21.113 1.00 89.88 87 GLU A C 1
ATOM 697 O O . GLU A 1 87 ? -17.407 7.227 20.446 1.00 89.88 87 GLU A O 1
ATOM 702 N N . GLU A 1 88 ? -18.825 6.750 22.106 1.00 89.88 88 GLU A N 1
ATOM 703 C CA . GLU A 1 88 ? -19.070 8.150 22.441 1.00 89.88 88 GLU A CA 1
ATOM 704 C C . GLU A 1 88 ? -17.816 8.861 22.975 1.00 89.88 88 GLU A C 1
ATOM 706 O O . GLU A 1 88 ? -17.591 10.032 22.654 1.00 89.88 88 GLU A O 1
ATOM 711 N N . VAL A 1 89 ? -16.957 8.160 23.723 1.00 91.88 89 VAL A N 1
ATOM 712 C CA . VAL A 1 89 ? -15.670 8.703 24.183 1.00 91.88 89 VAL A CA 1
ATOM 713 C C . VAL A 1 89 ? -14.752 8.974 22.992 1.00 91.88 89 VAL A C 1
ATOM 715 O O . VAL A 1 89 ? -14.203 10.073 22.887 1.00 91.88 89 VAL A O 1
ATOM 718 N N . VAL A 1 90 ? -14.652 8.042 22.037 1.00 92.12 90 VAL A N 1
ATOM 719 C CA . VAL A 1 90 ? -13.861 8.240 20.807 1.00 92.12 90 VAL A CA 1
ATOM 720 C C . VAL A 1 90 ? -14.352 9.455 20.026 1.00 92.12 90 VAL A C 1
ATOM 722 O O . VAL A 1 90 ? -13.552 10.287 19.588 1.00 92.12 90 VAL A O 1
ATOM 725 N N . HIS A 1 91 ? -15.668 9.601 19.875 1.00 91.94 91 HIS A N 1
ATOM 726 C CA . HIS A 1 91 ? -16.238 10.748 19.180 1.00 91.94 91 HIS A CA 1
ATOM 727 C C . HIS A 1 91 ? -15.911 12.074 19.890 1.00 91.94 91 HIS A C 1
ATOM 729 O O . HIS A 1 91 ? -15.577 13.060 19.231 1.00 91.94 91 HIS A O 1
ATOM 735 N N . ARG A 1 92 ? -15.924 12.112 21.228 1.00 91.00 92 ARG A N 1
ATOM 736 C CA . ARG A 1 92 ? -15.559 13.313 22.001 1.00 91.00 92 ARG A CA 1
ATOM 737 C C . ARG A 1 92 ? -14.084 13.664 21.896 1.00 91.00 92 ARG A C 1
ATOM 739 O O . ARG A 1 92 ? -13.765 14.834 21.700 1.00 91.00 92 ARG A O 1
ATOM 746 N N . VAL A 1 93 ? -13.202 12.670 21.947 1.00 91.75 93 VAL A N 1
ATOM 747 C CA . VAL A 1 93 ? -11.760 12.861 21.738 1.00 91.75 93 VAL A CA 1
ATOM 748 C C . VAL A 1 93 ? -11.495 13.460 20.353 1.00 91.75 93 VAL A C 1
ATOM 750 O O . VAL A 1 93 ? -10.759 14.441 20.238 1.00 91.75 93 VAL A O 1
ATOM 753 N N . LYS A 1 94 ? -12.165 12.960 19.304 1.00 91.75 94 LYS A N 1
ATOM 754 C CA . LYS A 1 94 ? -12.055 13.494 17.932 1.00 91.75 94 LYS A CA 1
ATOM 755 C C . LYS A 1 94 ? -12.519 14.949 17.801 1.00 91.75 94 LYS A C 1
ATOM 757 O O . LYS A 1 94 ? -12.004 15.670 16.951 1.00 91.75 94 LYS A O 1
ATOM 762 N N . ARG A 1 95 ? -13.452 15.406 18.646 1.00 93.50 95 ARG A N 1
ATOM 763 C CA . ARG A 1 95 ? -13.939 16.799 18.654 1.00 93.50 95 ARG A CA 1
ATOM 764 C C . ARG A 1 95 ? -12.954 17.799 19.261 1.00 93.50 95 ARG A C 1
ATOM 766 O O . ARG A 1 95 ? -13.166 18.996 19.091 1.00 93.50 95 ARG A O 1
ATOM 773 N N . ILE A 1 96 ? -11.899 17.350 19.946 1.00 91.69 96 ILE A N 1
ATOM 774 C CA . ILE A 1 96 ? -10.859 18.233 20.490 1.00 91.69 96 ILE A CA 1
ATOM 775 C C . ILE A 1 96 ? -10.036 18.790 19.313 1.00 91.69 96 ILE A C 1
ATOM 777 O O . ILE A 1 96 ? -9.329 18.013 18.663 1.00 91.69 96 ILE A O 1
ATOM 781 N N . PRO A 1 97 ? -10.092 20.106 19.013 1.00 89.62 97 PRO A N 1
ATOM 782 C CA . PRO A 1 97 ? -9.526 20.640 17.769 1.00 89.62 97 PRO A CA 1
ATOM 783 C C . PRO A 1 97 ? -7.997 20.635 17.738 1.00 89.62 97 PRO A C 1
ATOM 785 O O . PRO A 1 97 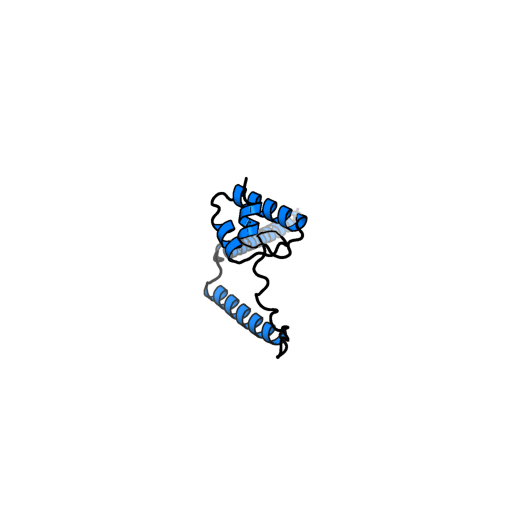? -7.395 20.439 1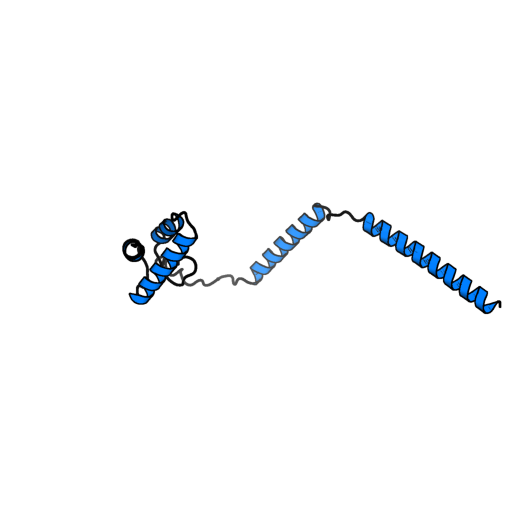6.687 1.00 89.62 97 PRO A O 1
ATOM 788 N N . ILE A 1 98 ? -7.364 20.861 18.892 1.00 93.25 98 ILE A N 1
ATOM 789 C CA . ILE A 1 98 ? -5.913 21.027 19.006 1.00 93.25 98 ILE A C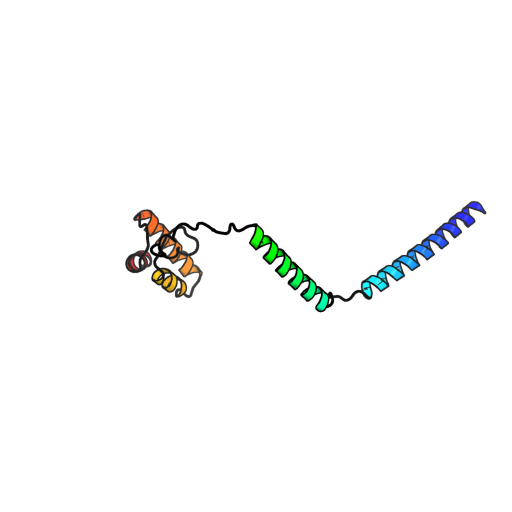A 1
ATOM 790 C C . ILE A 1 98 ? -5.276 19.645 19.221 1.00 93.25 98 ILE A C 1
ATOM 792 O O . ILE A 1 98 ? -5.494 19.053 20.282 1.00 93.25 98 ILE A O 1
ATOM 796 N N . PRO A 1 99 ? -4.457 19.128 18.281 1.00 91.44 99 PRO A N 1
ATOM 797 C CA . PRO A 1 99 ? -3.908 17.771 18.367 1.00 91.44 99 PRO A CA 1
ATOM 798 C C . PRO A 1 99 ? -3.105 17.507 19.645 1.00 91.44 99 PRO A C 1
ATOM 800 O O . PRO A 1 99 ? -3.221 16.440 20.238 1.00 91.44 99 PRO A O 1
ATOM 803 N N . PHE A 1 100 ? -2.338 18.500 20.105 1.00 92.62 100 PHE A N 1
ATOM 804 C CA . PHE A 1 100 ? -1.555 18.395 21.337 1.00 92.62 100 PHE A CA 1
ATOM 805 C C . PHE A 1 100 ? -2.443 18.204 22.576 1.00 92.62 100 PHE A C 1
ATOM 807 O O . PHE A 1 100 ? -2.195 17.319 23.390 1.00 92.62 100 PHE A O 1
ATOM 814 N N . VAL A 1 101 ? -3.523 18.986 22.686 1.00 92.75 101 VAL A N 1
ATOM 815 C CA . VAL A 1 101 ? -4.485 18.867 23.793 1.00 92.75 101 VAL A CA 1
ATOM 816 C C . VAL A 1 101 ? -5.206 17.525 23.728 1.00 92.75 101 VAL A C 1
ATOM 818 O O . VAL A 1 101 ? -5.402 16.890 24.759 1.00 92.75 101 VAL A O 1
ATOM 821 N N . ARG A 1 102 ? -5.549 17.057 22.523 1.00 94.19 102 ARG A N 1
ATOM 822 C CA . ARG A 1 102 ? -6.163 15.742 22.319 1.00 94.19 102 ARG A CA 1
ATOM 823 C C . ARG A 1 102 ? -5.272 14.622 22.855 1.00 94.19 102 ARG A C 1
ATOM 825 O O . ARG A 1 102 ? -5.742 13.826 23.661 1.00 94.19 102 ARG A O 1
ATOM 832 N N . GLN A 1 103 ? -3.991 14.613 22.487 1.00 92.75 103 GLN A N 1
ATOM 833 C CA . GLN A 1 103 ? -3.045 13.605 22.971 1.00 92.75 103 GLN A CA 1
ATOM 834 C C . GLN A 1 103 ? -2.844 13.673 24.487 1.00 92.75 103 GLN A C 1
ATOM 836 O O . GLN A 1 103 ? -2.803 12.643 25.155 1.00 92.75 103 GLN A O 1
ATOM 841 N N . MET A 1 104 ? -2.771 14.884 25.041 1.00 92.94 104 MET A N 1
ATOM 842 C CA . MET A 1 104 ? -2.655 15.089 26.484 1.00 92.94 104 MET A CA 1
ATOM 843 C C . MET A 1 104 ? -3.871 14.532 27.241 1.00 92.94 104 MET A C 1
ATOM 845 O O . MET A 1 104 ? -3.702 13.853 28.251 1.00 92.94 104 MET A O 1
ATOM 849 N N . VAL A 1 105 ? -5.091 14.779 26.749 1.00 94.06 105 VAL A N 1
ATOM 850 C CA . VAL A 1 105 ? -6.324 14.245 27.351 1.00 94.06 105 VAL A CA 1
ATOM 851 C C . VAL A 1 105 ? -6.368 12.721 27.246 1.00 94.06 105 VAL A C 1
ATOM 853 O O . VAL A 1 105 ? -6.674 12.068 28.238 1.00 94.06 105 VAL A O 1
ATOM 856 N N . ILE A 1 106 ? -6.011 12.145 26.092 1.00 93.19 106 ILE A N 1
ATOM 857 C CA . ILE A 1 106 ? -5.939 10.686 25.909 1.00 93.19 106 ILE A CA 1
ATOM 858 C C . ILE A 1 106 ? -4.994 10.059 26.938 1.00 93.19 106 ILE A C 1
ATOM 860 O O . ILE A 1 106 ? -5.385 9.136 27.650 1.00 93.19 106 ILE A O 1
ATOM 864 N N . GLN A 1 107 ? -3.776 10.592 27.057 1.00 93.12 107 GLN A N 1
ATOM 865 C CA . GLN A 1 107 ? -2.771 10.071 27.978 1.00 93.12 107 GLN A CA 1
ATOM 866 C C . GLN A 1 107 ? -3.234 10.171 29.436 1.00 93.12 107 GLN A C 1
ATOM 868 O O . GLN A 1 107 ? -3.128 9.199 30.182 1.00 93.12 107 GLN A O 1
ATOM 873 N N . LYS A 1 108 ? -3.806 11.316 29.831 1.00 92.19 108 LYS A N 1
ATOM 874 C CA . LYS A 1 108 ? -4.323 11.537 31.188 1.00 92.19 108 LYS A CA 1
ATOM 875 C C . LYS A 1 108 ? -5.453 10.568 31.530 1.00 92.19 108 LYS A C 1
ATOM 877 O O . LYS A 1 108 ? -5.448 9.969 32.601 1.00 92.19 108 LYS A O 1
ATOM 882 N N . VAL A 1 109 ? -6.408 10.388 30.618 1.00 93.25 109 VAL A N 1
ATOM 883 C CA . VAL A 1 109 ? -7.520 9.444 30.797 1.00 93.25 109 VAL A CA 1
ATOM 884 C C . VAL A 1 109 ? -6.997 8.010 30.876 1.00 93.25 109 VAL A C 1
ATOM 886 O O . VAL A 1 109 ? -7.462 7.245 31.716 1.00 93.25 109 VAL A O 1
ATOM 889 N N . ALA A 1 110 ? -5.999 7.648 30.067 1.00 92.62 110 ALA A N 1
ATOM 890 C CA . ALA A 1 110 ? -5.397 6.320 30.103 1.00 92.62 110 ALA A CA 1
ATOM 891 C C . ALA A 1 110 ? -4.588 6.058 31.385 1.00 92.62 110 ALA A C 1
ATOM 893 O O . ALA A 1 110 ? -4.568 4.942 31.901 1.00 92.62 110 ALA A O 1
ATOM 894 N N . GLU A 1 111 ? -3.914 7.069 31.931 1.00 92.69 111 GLU A N 1
ATOM 895 C CA . GLU A 1 111 ? -3.262 6.989 33.241 1.00 92.69 111 GLU A CA 1
ATOM 896 C C . GLU A 1 111 ? -4.282 6.844 34.371 1.00 92.69 111 GLU A C 1
ATOM 898 O O . GLU A 1 111 ? -4.137 5.940 35.191 1.00 92.69 111 GLU A O 1
ATOM 903 N N . ALA A 1 112 ? -5.346 7.652 34.367 1.00 92.06 112 ALA A N 1
ATOM 904 C CA . ALA A 1 112 ? -6.425 7.558 35.346 1.00 92.06 112 ALA A CA 1
ATOM 905 C C . ALA A 1 112 ? -7.122 6.189 35.297 1.00 92.06 112 ALA A C 1
ATOM 907 O O . ALA A 1 112 ? -7.355 5.577 36.334 1.00 92.06 112 ALA A O 1
ATOM 908 N N . ALA A 1 113 ? -7.402 5.663 34.101 1.00 91.88 113 ALA A N 1
ATOM 909 C CA . ALA A 1 113 ? -8.023 4.349 33.938 1.00 91.88 113 ALA A CA 1
ATOM 910 C C . ALA A 1 113 ? -7.139 3.220 34.493 1.00 91.88 113 ALA A C 1
ATOM 912 O O . ALA A 1 113 ? -7.643 2.307 35.145 1.00 91.88 113 ALA A O 1
ATOM 913 N N . ARG A 1 114 ? -5.816 3.305 34.290 1.00 90.06 114 ARG A N 1
ATOM 914 C CA . ARG A 1 114 ? -4.853 2.346 34.854 1.00 90.06 114 ARG A CA 1
ATOM 915 C C . ARG A 1 114 ? -4.741 2.453 36.375 1.00 90.06 114 ARG A C 1
ATOM 917 O O . ARG A 1 114 ? -4.612 1.426 37.032 1.00 90.06 114 ARG A O 1
ATOM 924 N N . GLN A 1 115 ? -4.801 3.665 36.927 1.00 91.06 115 GLN A N 1
ATOM 925 C CA . GLN A 1 115 ? -4.775 3.899 38.376 1.00 91.06 115 GLN A CA 1
ATOM 926 C C . GLN A 1 115 ? -6.039 3.376 39.067 1.00 91.06 115 GLN A C 1
ATOM 928 O O . GLN A 1 115 ? -5.938 2.708 40.093 1.00 91.06 115 GLN A O 1
ATOM 933 N N . ASP A 1 116 ? -7.207 3.622 38.475 1.00 89.00 116 ASP A N 1
ATOM 934 C CA . ASP A 1 116 ? -8.504 3.232 39.037 1.00 89.00 116 ASP A CA 1
ATOM 935 C C . ASP A 1 116 ? -8.897 1.781 38.678 1.00 89.00 116 ASP A C 1
ATOM 937 O O . ASP A 1 116 ? -9.946 1.296 39.102 1.00 89.00 116 ASP A O 1
ATOM 941 N N . GLY A 1 117 ? -8.068 1.072 37.899 1.00 86.19 117 GLY A N 1
ATOM 942 C CA . GLY A 1 117 ? -8.319 -0.311 37.474 1.00 86.19 117 GLY A CA 1
ATOM 943 C C . GLY A 1 117 ? -9.557 -0.459 36.584 1.00 86.19 117 GLY A C 1
ATOM 944 O O . GLY A 1 117 ? -10.215 -1.501 36.587 1.00 86.19 117 GLY A O 1
ATOM 945 N N . VAL A 1 118 ? -9.907 0.591 35.843 1.00 86.00 118 VAL A N 1
ATOM 946 C CA . VAL A 1 118 ? -11.122 0.645 35.032 1.00 86.00 118 VAL A CA 1
ATOM 947 C C . VAL A 1 118 ? -10.897 -0.110 33.727 1.00 86.00 118 VAL A C 1
ATOM 949 O O . VAL A 1 118 ? -10.160 0.332 32.850 1.00 86.00 118 VAL A O 1
ATOM 952 N N . GLY A 1 119 ? -11.580 -1.247 33.579 1.00 81.94 119 GLY A N 1
ATOM 953 C CA . GLY A 1 119 ? -11.500 -2.073 32.370 1.00 81.94 119 GLY A CA 1
ATOM 954 C C . GLY A 1 119 ? -12.140 -1.444 31.126 1.00 81.94 119 GLY A C 1
ATOM 955 O O . GLY A 1 119 ? -11.847 -1.879 30.015 1.00 81.94 119 GLY A O 1
ATOM 956 N N . ARG A 1 120 ? -13.004 -0.430 31.293 1.00 88.50 120 ARG A N 1
ATOM 957 C CA . ARG A 1 120 ? -13.659 0.294 30.195 1.00 88.50 120 ARG A CA 1
ATOM 958 C C . ARG A 1 120 ? -14.017 1.726 30.588 1.00 88.50 120 ARG A C 1
ATOM 960 O O . ARG A 1 120 ? -14.776 1.938 31.528 1.00 88.50 120 ARG A O 1
ATOM 967 N N . VAL A 1 121 ? -13.528 2.695 29.822 1.00 90.19 121 VAL A N 1
ATOM 968 C CA . VAL A 1 121 ? -13.813 4.123 30.002 1.00 90.19 121 VAL A CA 1
ATOM 969 C C . VAL A 1 121 ? -15.146 4.485 29.350 1.00 90.19 121 VAL A C 1
ATOM 971 O O . VAL A 1 121 ? -15.306 4.400 28.129 1.00 90.19 121 VAL A O 1
ATOM 974 N N . ASP A 1 122 ? -16.103 4.913 30.164 1.00 92.06 122 ASP A N 1
ATOM 975 C CA . ASP A 1 122 ? -17.346 5.519 29.704 1.00 92.06 122 ASP A CA 1
ATOM 976 C C . ASP A 1 122 ? -17.248 7.055 29.670 1.00 92.06 122 ASP A C 1
ATOM 978 O O . ASP A 1 122 ? -16.218 7.664 29.972 1.00 92.06 122 ASP A O 1
ATOM 982 N N . VAL A 1 123 ? -18.342 7.693 29.262 1.00 91.56 123 VAL A N 1
ATOM 983 C CA . VAL A 1 123 ? -18.435 9.152 29.160 1.00 91.56 123 VAL A CA 1
ATOM 984 C C . VAL A 1 123 ? -18.257 9.837 30.518 1.00 91.56 123 VAL A C 1
ATOM 986 O O . VAL A 1 123 ? -17.585 10.865 30.590 1.00 91.56 123 VAL A O 1
ATOM 989 N N . ALA A 1 124 ? -18.819 9.269 31.586 1.00 90.94 124 ALA A N 1
ATOM 990 C CA . ALA A 1 124 ? -18.756 9.857 32.920 1.00 90.94 124 ALA A CA 1
ATOM 991 C C . ALA A 1 124 ? -17.321 9.842 33.465 1.00 90.94 124 ALA A C 1
ATOM 993 O O . ALA A 1 124 ? -16.838 10.844 33.998 1.00 90.94 124 ALA A O 1
ATOM 994 N N . PHE A 1 125 ? -16.609 8.729 33.275 1.00 92.12 125 PHE A N 1
ATOM 995 C CA . PHE A 1 125 ? -15.200 8.618 33.625 1.00 92.12 125 PHE A CA 1
ATOM 996 C C . PHE A 1 125 ? -14.343 9.564 32.785 1.00 92.12 125 PHE A C 1
ATOM 998 O O . PHE A 1 125 ? -13.479 10.255 33.325 1.00 92.12 125 PHE A O 1
ATOM 1005 N N . PHE A 1 126 ? -14.606 9.639 31.477 1.00 92.81 126 PHE A N 1
ATOM 1006 C CA . PHE A 1 126 ? -13.896 10.542 30.579 1.00 92.81 126 PHE A CA 1
ATOM 1007 C C . PHE A 1 126 ? -14.029 12.004 31.019 1.00 92.81 126 PHE A C 1
ATOM 1009 O O . PHE A 1 126 ? -13.018 12.688 31.121 1.00 92.81 126 PHE A O 1
ATOM 1016 N N . GLU A 1 127 ? -15.234 12.486 31.332 1.00 90.94 127 GLU A N 1
ATOM 1017 C CA . GLU A 1 127 ? -15.446 13.864 31.804 1.00 90.94 127 GLU A CA 1
ATOM 1018 C C . GLU A 1 127 ? -14.726 14.137 33.131 1.00 90.94 127 GLU A C 1
ATOM 1020 O O . GLU A 1 127 ? -14.055 15.163 33.279 1.00 90.94 127 GLU A O 1
ATOM 1025 N N . LYS A 1 128 ? -14.794 13.191 34.075 1.00 90.62 128 LYS A N 1
ATOM 1026 C CA . LYS A 1 128 ? -14.103 13.297 35.366 1.00 90.62 128 LYS A CA 1
ATOM 1027 C C . LYS A 1 128 ? -12.583 13.376 35.193 1.00 90.62 128 LYS A C 1
ATOM 1029 O O . LYS A 1 128 ? -11.942 14.228 35.801 1.00 90.62 128 LYS A O 1
ATOM 1034 N N . ALA A 1 129 ? -12.006 12.514 34.358 1.00 88.25 129 ALA A N 1
ATOM 1035 C CA . ALA A 1 129 ? -10.562 12.448 34.137 1.00 88.25 129 ALA A CA 1
ATOM 1036 C C . ALA A 1 129 ? -10.037 13.573 33.221 1.00 88.25 129 ALA A C 1
ATOM 1038 O O . ALA A 1 129 ? -8.900 14.024 33.381 1.00 88.25 129 ALA A O 1
ATOM 1039 N N . ALA A 1 130 ? -10.861 14.059 32.287 1.00 83.50 130 ALA A N 1
ATOM 1040 C CA . ALA A 1 130 ? -10.528 15.145 31.364 1.00 83.50 130 ALA A CA 1
ATOM 1041 C C . ALA A 1 130 ? -10.702 16.550 31.970 1.00 83.50 130 ALA A C 1
ATOM 1043 O O . ALA A 1 130 ? -10.344 17.534 31.323 1.00 83.50 130 ALA A O 1
ATOM 1044 N N . THR A 1 131 ? -11.221 16.663 33.196 1.00 77.50 131 THR A N 1
ATOM 1045 C CA . THR A 1 131 ? -11.302 17.943 33.912 1.00 77.50 131 THR A CA 1
ATOM 1046 C C . THR A 1 131 ? -9.896 18.419 34.307 1.00 77.50 131 THR A C 1
ATOM 1048 O O . THR A 1 131 ? -9.053 17.614 34.722 1.00 77.50 131 THR A O 1
ATOM 1051 N N . PHE A 1 132 ? -9.629 19.715 34.119 1.00 57.78 132 PHE A N 1
ATOM 1052 C CA . PHE A 1 132 ? -8.382 20.393 34.497 1.00 57.78 132 PHE A CA 1
ATOM 1053 C C . PHE A 1 132 ? -8.509 21.052 35.864 1.00 57.78 132 PHE A C 1
ATOM 1055 O O . PHE A 1 132 ? -9.566 21.675 36.108 1.00 57.78 132 PHE A O 1
#

Foldseek 3Di:
DVVVVVVVVVVVVVVVVVVVVVVVVVVVVVPDPPDDPVVVVVVVVVVVVVVVVVVVVVVDDPDPPDPPPPPCVQADAQPPDPATEHPVLVVVLVPPPDVVLSVVLSVQLRVVCVVVVPNYYYPVSSVVSSDD

Radius of gyration: 34.24 Å; chains: 1; bounding box: 77×45×78 Å